Protein AF-X0VUI7-F1 (afdb_monomer_lite)

Structure (mmCIF, N/CA/C/O backbone):
data_AF-X0VUI7-F1
#
_entry.id   AF-X0VUI7-F1
#
loop_
_atom_site.group_PDB
_atom_site.id
_atom_site.type_symbol
_atom_site.label_atom_id
_atom_site.label_alt_id
_atom_site.label_comp_id
_atom_site.label_asym_id
_atom_site.label_entity_id
_atom_site.label_seq_id
_atom_site.pdbx_PDB_ins_code
_atom_site.Cartn_x
_atom_site.Cartn_y
_atom_site.Cartn_z
_atom_site.occupancy
_atom_site.B_iso_or_equiv
_atom_site.auth_seq_id
_atom_site.auth_comp_id
_atom_site.auth_asym_id
_atom_site.auth_atom_id
_atom_site.pdbx_PDB_model_num
ATOM 1 N N . MET A 1 1 ? -10.621 -3.486 -1.993 1.00 75.94 1 MET A N 1
ATOM 2 C CA . MET A 1 1 ? -10.739 -4.283 -0.745 1.00 75.94 1 MET A CA 1
ATOM 3 C C . MET A 1 1 ? -12.112 -4.937 -0.594 1.00 75.94 1 MET A C 1
ATOM 5 O O . MET A 1 1 ? -12.160 -6.125 -0.304 1.00 75.94 1 MET A O 1
ATOM 9 N N . SER A 1 2 ? -13.220 -4.213 -0.811 1.00 84.38 2 SER A N 1
ATOM 10 C CA . SER A 1 2 ? -14.586 -4.763 -0.698 1.00 84.38 2 SER A CA 1
ATOM 11 C C . SER A 1 2 ? -14.831 -5.987 -1.583 1.00 84.38 2 SER A C 1
ATOM 13 O O . SER A 1 2 ? -15.392 -6.962 -1.100 1.00 84.38 2 SER A O 1
ATOM 15 N N . ASP A 1 3 ? -14.311 -5.981 -2.811 1.00 91.00 3 ASP A N 1
ATOM 16 C CA . ASP A 1 3 ? -14.453 -7.088 -3.768 1.00 91.00 3 ASP A CA 1
ATOM 17 C C . ASP A 1 3 ? -13.805 -8.407 -3.301 1.00 91.00 3 ASP A C 1
ATOM 19 O O . ASP A 1 3 ? -14.256 -9.485 -3.679 1.00 91.00 3 ASP A O 1
ATOM 23 N N . VAL A 1 4 ? -12.775 -8.345 -2.446 1.00 91.38 4 VAL A N 1
ATOM 24 C CA . VAL A 1 4 ? -12.174 -9.539 -1.820 1.00 91.38 4 VAL A CA 1
ATOM 25 C C . VAL A 1 4 ? -13.075 -10.068 -0.703 1.00 91.38 4 VAL A C 1
ATOM 27 O O . VAL A 1 4 ? -13.249 -11.273 -0.559 1.00 91.38 4 VAL A O 1
ATOM 30 N N . LEU A 1 5 ? -13.678 -9.173 0.088 1.00 90.25 5 LEU A N 1
ATOM 31 C CA . LEU A 1 5 ? -14.568 -9.557 1.188 1.00 90.25 5 LEU A CA 1
ATOM 32 C C . LEU A 1 5 ? -15.929 -10.063 0.700 1.00 90.25 5 LEU A C 1
ATOM 34 O O . LEU A 1 5 ? -16.532 -10.884 1.384 1.00 90.25 5 LEU A O 1
ATOM 38 N N . SER A 1 6 ? -16.405 -9.585 -0.453 1.00 92.81 6 SER A N 1
ATOM 39 C CA . SER A 1 6 ? -17.636 -10.060 -1.093 1.00 92.81 6 SER A CA 1
ATOM 40 C C . SER A 1 6 ? -17.447 -11.347 -1.900 1.00 92.81 6 SER A C 1
ATOM 42 O O . SER A 1 6 ? -18.429 -11.909 -2.369 1.00 92.81 6 SER A O 1
ATOM 44 N N . GLY A 1 7 ? -16.205 -11.810 -2.084 1.00 90.75 7 GLY A N 1
ATOM 45 C CA . GLY A 1 7 ? -15.889 -12.991 -2.891 1.00 90.75 7 GLY A CA 1
ATOM 46 C C . GLY A 1 7 ? -15.897 -12.753 -4.405 1.00 90.75 7 GLY A C 1
ATOM 47 O O . GLY A 1 7 ? -15.696 -13.699 -5.158 1.00 90.75 7 GLY A O 1
ATOM 48 N N . LYS A 1 8 ? -16.076 -11.507 -4.866 1.00 94.69 8 LYS A N 1
ATOM 49 C CA . LYS A 1 8 ? -16.007 -11.147 -6.293 1.00 94.69 8 LYS A CA 1
ATOM 50 C C . LYS A 1 8 ? -14.608 -11.371 -6.875 1.00 94.69 8 LYS A C 1
ATOM 52 O O . LYS A 1 8 ? -14.480 -11.754 -8.033 1.00 94.69 8 LYS A O 1
ATOM 57 N N . VAL A 1 9 ? -13.562 -11.135 -6.083 1.00 91.94 9 VAL A N 1
ATOM 58 C CA . VAL A 1 9 ? -12.185 -11.509 -6.434 1.00 91.94 9 VAL A CA 1
ATOM 59 C C . VAL A 1 9 ? -11.829 -12.793 -5.696 1.00 91.94 9 VAL A C 1
ATOM 61 O O . VAL A 1 9 ? -11.733 -12.804 -4.465 1.00 91.94 9 VAL A O 1
ATOM 64 N N . LEU A 1 10 ? -11.611 -13.870 -6.453 1.00 93.06 10 LEU A N 1
ATOM 65 C CA . LEU A 1 10 ? -11.182 -15.148 -5.900 1.00 93.06 10 LEU A CA 1
ATOM 66 C C . LEU A 1 10 ? -9.761 -15.020 -5.344 1.00 93.06 10 LEU A C 1
ATOM 68 O O . LEU A 1 10 ? -8.819 -14.691 -6.061 1.00 93.06 10 LEU A O 1
ATOM 72 N N . THR A 1 11 ? -9.609 -15.281 -4.051 1.00 92.38 11 THR A N 1
ATOM 73 C CA . THR A 1 11 ? -8.323 -15.230 -3.352 1.00 92.38 11 THR A CA 1
ATOM 74 C C . THR A 1 11 ? -8.251 -16.350 -2.325 1.00 92.38 11 THR A C 1
ATOM 76 O O . THR A 1 11 ? -9.267 -16.941 -1.957 1.00 92.38 11 THR A O 1
ATOM 79 N N . CYS A 1 12 ? -7.049 -16.661 -1.843 1.00 93.56 12 CYS A N 1
ATOM 80 C CA . CYS A 1 12 ? -6.902 -17.641 -0.777 1.00 93.56 12 CYS A CA 1
ATOM 81 C C . CYS A 1 12 ? -7.381 -17.081 0.574 1.00 93.56 12 CYS A C 1
ATOM 83 O O . CYS A 1 12 ? -7.475 -15.867 0.786 1.00 93.56 12 CYS A O 1
ATOM 85 N N . LYS A 1 13 ? -7.617 -17.985 1.533 1.00 95.38 13 LYS A N 1
ATOM 86 C CA . LYS A 1 13 ? -8.049 -17.653 2.902 1.00 95.38 13 LYS A CA 1
ATOM 87 C C . LYS A 1 13 ? -7.195 -16.554 3.551 1.00 95.38 13 LYS A C 1
ATOM 89 O O . LYS A 1 13 ? -7.728 -15.693 4.246 1.00 95.38 13 LYS A O 1
ATOM 94 N N . TRP A 1 14 ? -5.883 -16.568 3.322 1.00 95.00 14 TRP A N 1
ATOM 95 C CA . TRP A 1 14 ? -4.944 -15.632 3.943 1.00 95.00 14 TRP A CA 1
ATOM 96 C C . TRP A 1 14 ? -5.118 -14.196 3.455 1.00 95.00 14 TRP A C 1
ATOM 98 O O . TRP A 1 14 ? -5.083 -13.271 4.263 1.00 95.00 14 TRP A O 1
ATOM 108 N N . VAL A 1 15 ? -5.389 -14.006 2.162 1.00 94.00 15 VAL A N 1
ATOM 109 C CA . VAL A 1 15 ? -5.650 -12.677 1.595 1.00 94.00 15 VAL A CA 1
ATOM 110 C C . VAL A 1 15 ? -6.945 -12.103 2.167 1.00 94.00 15 VAL A C 1
ATOM 112 O O . VAL A 1 15 ? -6.973 -10.949 2.595 1.00 94.00 15 VAL A O 1
ATOM 115 N N . VAL A 1 16 ? -7.995 -12.924 2.279 1.00 94.62 16 VAL A N 1
ATOM 116 C CA . VAL A 1 16 ? -9.254 -12.515 2.921 1.00 94.62 16 VAL A CA 1
ATOM 117 C C . VAL A 1 16 ? -9.020 -12.086 4.373 1.00 94.62 16 VAL A C 1
ATOM 119 O O . VAL A 1 16 ? -9.531 -11.048 4.796 1.00 94.62 16 VAL A O 1
ATOM 122 N N . LE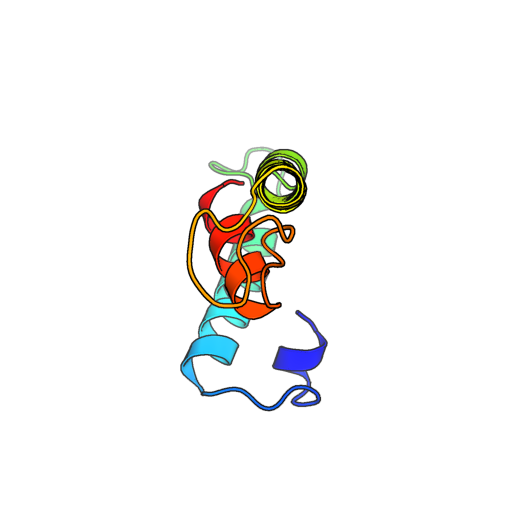U A 1 17 ? -8.234 -12.851 5.140 1.00 95.81 17 LEU A N 1
ATOM 123 C CA . LEU A 1 17 ? -7.909 -12.516 6.530 1.00 95.81 17 LEU A CA 1
ATOM 124 C C . LEU A 1 17 ? -7.098 -11.219 6.644 1.00 95.81 17 LEU A C 1
ATOM 126 O O . LEU A 1 17 ? -7.405 -10.400 7.508 1.00 95.81 17 LEU A O 1
ATOM 130 N N . ALA A 1 18 ? -6.130 -10.986 5.756 1.00 95.62 18 ALA A N 1
ATOM 131 C CA . ALA A 1 18 ? -5.345 -9.752 5.745 1.00 95.62 18 ALA A CA 1
ATOM 132 C C . ALA A 1 18 ? -6.216 -8.513 5.467 1.00 95.62 18 ALA A C 1
ATOM 134 O O . ALA A 1 18 ? -6.104 -7.507 6.169 1.00 95.62 18 ALA A O 1
ATOM 135 N N . VAL A 1 19 ? -7.140 -8.600 4.500 1.00 95.56 19 VAL A N 1
ATOM 136 C CA . VAL A 1 19 ? -8.093 -7.516 4.201 1.00 95.56 19 VAL A CA 1
ATOM 137 C C . VAL A 1 19 ? -9.053 -7.280 5.372 1.00 95.56 19 VAL A C 1
ATOM 139 O O . VAL A 1 19 ? -9.342 -6.128 5.703 1.00 95.56 19 VAL A O 1
ATOM 142 N N . LYS A 1 20 ? -9.531 -8.347 6.031 1.00 96.06 20 LYS A N 1
ATOM 143 C CA . LYS A 1 20 ? -10.370 -8.225 7.237 1.00 96.06 20 LYS A CA 1
ATOM 144 C C . LYS A 1 20 ? -9.626 -7.527 8.373 1.00 96.06 20 LYS A C 1
ATOM 146 O O . LYS A 1 20 ? -10.187 -6.593 8.940 1.00 96.06 20 LYS A O 1
ATOM 151 N N . ARG A 1 21 ? -8.388 -7.945 8.658 1.00 95.94 21 ARG A N 1
ATOM 152 C CA . ARG A 1 21 ? -7.531 -7.349 9.693 1.00 95.94 21 ARG A CA 1
ATOM 153 C C . ARG A 1 21 ? -7.354 -5.855 9.447 1.00 95.94 21 ARG A C 1
ATOM 155 O O . ARG A 1 21 ? -7.735 -5.059 10.289 1.00 95.94 21 ARG A O 1
ATOM 162 N N . HIS A 1 22 ? -6.904 -5.474 8.252 1.00 95.75 22 HIS A N 1
ATOM 163 C CA . HIS A 1 22 ? -6.680 -4.067 7.926 1.00 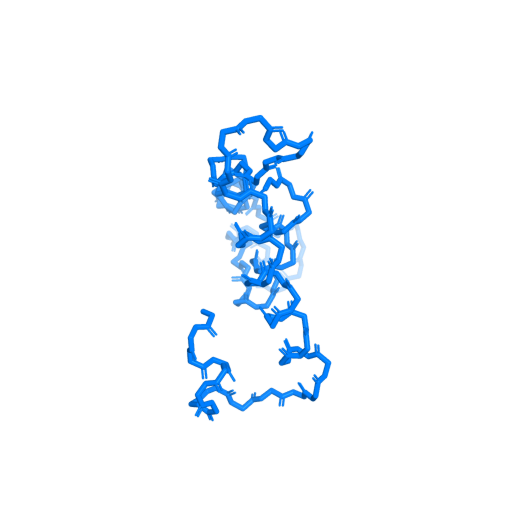95.75 22 HIS A CA 1
ATOM 164 C C . HIS A 1 22 ? -7.955 -3.215 8.085 1.00 95.75 22 HIS A C 1
ATOM 166 O O . HIS A 1 22 ? -7.924 -2.144 8.684 1.00 95.75 22 HIS A O 1
ATOM 172 N N . LYS A 1 23 ? -9.120 -3.723 7.653 1.00 95.12 23 LYS A N 1
ATOM 173 C CA . LYS A 1 23 ? -10.408 -3.039 7.866 1.00 95.12 23 LYS A CA 1
ATOM 174 C C . LYS A 1 23 ? -10.778 -2.903 9.350 1.00 95.12 23 LYS A C 1
ATOM 176 O O . LYS A 1 23 ? -11.457 -1.945 9.716 1.00 95.12 23 LYS A O 1
ATOM 181 N N . GLN A 1 24 ? -10.410 -3.870 10.188 1.00 95.25 24 GLN A N 1
ATOM 182 C CA . GLN A 1 24 ? -10.626 -3.807 11.635 1.00 95.25 24 GLN A CA 1
ATOM 183 C C . GLN A 1 24 ? -9.675 -2.809 12.298 1.00 95.25 24 GLN A C 1
ATOM 185 O O . GLN A 1 24 ? -10.136 -2.033 13.130 1.00 95.25 24 GLN A O 1
ATOM 190 N N . ASP A 1 25 ? -8.408 -2.767 11.887 1.00 94.62 25 ASP A N 1
ATOM 191 C CA . ASP A 1 25 ? -7.413 -1.821 12.404 1.00 94.62 25 ASP A CA 1
ATOM 192 C C . ASP A 1 25 ? -7.846 -0.374 12.136 1.00 94.62 25 ASP A C 1
ATOM 194 O O . ASP A 1 25 ? -7.914 0.431 13.063 1.00 94.62 25 ASP A O 1
ATOM 198 N N . LEU A 1 26 ? -8.282 -0.070 10.907 1.00 94.31 26 LEU A N 1
ATOM 199 C CA . LEU A 1 26 ? -8.813 1.254 10.556 1.00 94.31 26 LEU A CA 1
ATOM 200 C C . LEU A 1 26 ? -9.980 1.683 11.454 1.00 94.31 26 LEU A C 1
ATOM 202 O O . LEU A 1 26 ? -10.093 2.852 11.800 1.00 94.31 26 LEU A O 1
ATOM 206 N N . LYS A 1 27 ? -10.849 0.744 11.851 1.00 93.88 27 LYS A N 1
ATOM 207 C CA . LYS A 1 27 ? -11.959 1.023 12.778 1.00 93.88 27 LYS A CA 1
ATOM 208 C C . LYS A 1 27 ? -11.493 1.173 14.221 1.00 93.88 27 LYS A C 1
ATOM 210 O O . LYS A 1 27 ? -12.036 1.990 14.954 1.00 93.88 27 LYS A O 1
ATOM 215 N N . ARG A 1 28 ? -10.527 0.357 14.644 1.00 93.75 28 ARG A N 1
ATOM 216 C CA . ARG A 1 28 ? -9.972 0.391 16.001 1.00 93.75 28 ARG A CA 1
ATOM 217 C C . ARG A 1 28 ? -9.295 1.732 16.283 1.00 93.75 28 ARG A C 1
ATOM 219 O O . ARG A 1 28 ? -9.379 2.226 17.401 1.00 93.75 28 ARG A O 1
ATOM 226 N N . PHE A 1 29 ? -8.667 2.310 15.264 1.00 93.94 29 PHE A N 1
ATOM 227 C CA . PHE A 1 29 ? -7.835 3.503 15.372 1.00 93.94 29 PHE A CA 1
ATOM 228 C C . PHE A 1 29 ? -8.469 4.776 14.773 1.00 93.94 29 PHE A C 1
ATOM 230 O O . PHE A 1 29 ? -7.793 5.786 14.625 1.00 93.94 29 PHE A O 1
ATOM 237 N N . SER A 1 30 ? -9.773 4.786 14.459 1.00 88.81 30 SER A N 1
ATOM 238 C CA . SER A 1 30 ? -10.450 5.959 13.865 1.00 88.81 30 SER A CA 1
ATOM 239 C C . SER A 1 30 ? -10.879 7.047 14.866 1.00 88.81 30 SER A C 1
ATOM 241 O O . SER A 1 30 ? -11.504 8.031 14.472 1.00 88.81 30 SER A O 1
ATOM 243 N N . GLY A 1 31 ? -10.653 6.850 16.167 1.00 89.06 31 GLY A N 1
ATOM 244 C CA . GLY A 1 31 ? -11.142 7.735 17.231 1.00 89.06 31 GLY A CA 1
ATOM 245 C C . GLY A 1 31 ? -10.216 8.914 17.540 1.00 89.06 31 GLY A C 1
ATOM 246 O O . GLY A 1 31 ? -9.003 8.838 17.359 1.00 89.06 31 GLY A O 1
ATOM 247 N N . LYS A 1 32 ? -10.778 10.004 18.085 1.00 82.19 32 LYS A N 1
ATOM 248 C CA . LYS A 1 32 ? -9.972 11.091 18.667 1.00 82.19 32 LYS A CA 1
ATOM 249 C C . LYS A 1 32 ? -9.165 10.542 19.849 1.00 82.19 32 LYS A C 1
ATOM 251 O O . LYS A 1 32 ? -9.753 9.982 20.769 1.00 82.19 32 LYS A O 1
ATOM 256 N N . GLY A 1 33 ? -7.844 10.714 19.814 1.00 86.38 33 GLY A N 1
ATOM 257 C CA . GLY A 1 33 ? -6.930 10.183 20.832 1.00 86.38 33 GLY A CA 1
ATOM 258 C C . GLY A 1 33 ? -6.522 8.720 20.626 1.00 86.38 33 GLY A C 1
ATOM 259 O O . GLY A 1 33 ? -6.015 8.109 21.562 1.00 86.38 33 GLY A O 1
ATOM 260 N N . ALA A 1 34 ? -6.748 8.144 19.438 1.00 91.12 34 ALA A N 1
ATOM 261 C CA . ALA A 1 34 ? -6.197 6.836 19.098 1.00 91.12 34 ALA A CA 1
ATOM 262 C C . ALA A 1 34 ? -4.658 6.852 19.164 1.00 91.12 34 ALA A C 1
ATOM 264 O O . ALA A 1 34 ? -4.021 7.807 18.726 1.00 91.12 34 ALA A O 1
ATOM 265 N N . GLU A 1 35 ? -4.078 5.780 19.706 1.00 92.50 35 GLU A N 1
ATOM 266 C CA . GLU A 1 35 ? -2.624 5.622 19.875 1.00 92.50 35 GLU A CA 1
ATOM 267 C C . GLU A 1 35 ? -1.877 5.564 18.536 1.00 92.50 35 GLU A C 1
ATOM 269 O O . GLU A 1 35 ? -0.749 6.035 18.414 1.00 92.50 35 GLU A O 1
ATOM 274 N N . TYR A 1 36 ? -2.540 5.020 17.519 1.00 92.19 36 TYR A N 1
ATOM 275 C CA . TYR A 1 36 ? -2.027 4.907 16.164 1.00 92.19 36 TYR A CA 1
ATOM 276 C C . TYR A 1 36 ? -3.042 5.477 15.182 1.00 92.19 36 TYR A C 1
ATOM 278 O O . TYR A 1 36 ? -4.232 5.561 15.484 1.00 92.19 36 TYR A O 1
ATOM 286 N N . TYR A 1 37 ? -2.571 5.841 13.996 1.00 93.31 37 TYR A N 1
ATOM 287 C CA . TYR A 1 37 ? -3.400 6.201 12.854 1.00 93.31 37 TYR A CA 1
ATOM 288 C C . TYR A 1 37 ? -2.793 5.586 11.595 1.00 93.31 37 TYR A C 1
ATOM 290 O O . TYR A 1 37 ? -1.611 5.249 11.569 1.00 93.31 37 TYR A O 1
ATOM 298 N N . PHE A 1 38 ? -3.624 5.416 10.575 1.00 95.44 38 PHE A N 1
ATOM 299 C CA . PHE A 1 38 ? -3.203 4.923 9.270 1.00 95.44 38 PHE A CA 1
ATOM 300 C C . PHE A 1 38 ? -3.064 6.112 8.318 1.00 95.44 38 PHE A C 1
ATOM 302 O O . PHE A 1 38 ? -4.017 6.887 8.160 1.00 95.44 38 PHE A O 1
ATOM 309 N N . ASP A 1 39 ? -1.888 6.281 7.723 1.00 96.56 39 ASP A N 1
ATOM 310 C CA . ASP A 1 39 ? -1.573 7.411 6.850 1.00 96.56 39 ASP A CA 1
ATOM 311 C C . ASP A 1 39 ? -1.856 7.052 5.387 1.00 96.56 39 ASP A C 1
ATOM 313 O O . ASP A 1 39 ? -0.998 6.586 4.632 1.00 96.56 39 ASP A O 1
ATOM 317 N N . LEU A 1 40 ? -3.087 7.352 4.966 1.00 95.25 40 LEU A N 1
ATOM 318 C CA . LEU A 1 40 ? -3.546 7.122 3.597 1.00 95.25 40 LEU A CA 1
ATOM 319 C C . LEU A 1 40 ? -2.625 7.772 2.550 1.00 95.25 40 LEU A C 1
ATOM 321 O O . LEU A 1 40 ? -2.476 7.228 1.451 1.00 95.25 40 LEU A O 1
ATOM 325 N N . GLU A 1 41 ? -2.033 8.931 2.848 1.00 97.38 41 GLU A N 1
ATOM 326 C CA . GLU A 1 41 ? -1.183 9.650 1.902 1.00 97.38 41 GLU A CA 1
ATOM 327 C C . GLU A 1 41 ? 0.190 8.994 1.779 1.00 97.38 41 GLU A C 1
ATOM 329 O O . GLU A 1 41 ? 0.700 8.860 0.661 1.00 97.38 41 GLU A O 1
ATOM 334 N N . ALA A 1 42 ? 0.773 8.542 2.890 1.00 97.75 42 ALA A N 1
ATOM 335 C CA . ALA A 1 42 ? 2.034 7.807 2.884 1.00 97.75 42 ALA A CA 1
ATOM 336 C C . ALA A 1 42 ? 1.899 6.452 2.164 1.00 97.75 42 ALA A C 1
ATOM 338 O O . ALA A 1 42 ? 2.702 6.155 1.267 1.00 97.75 42 ALA A O 1
ATOM 339 N N . GLY A 1 43 ? 0.825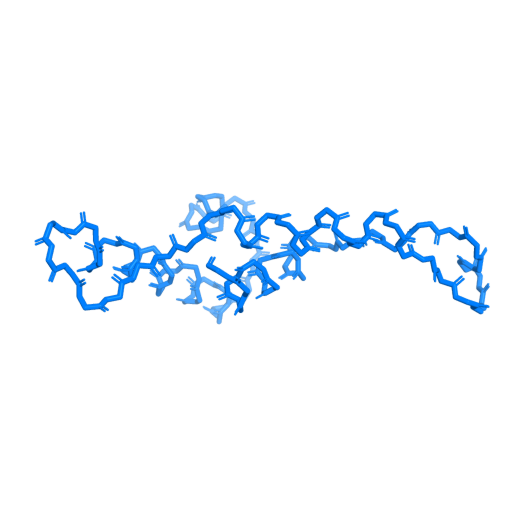 5.699 2.428 1.00 97.38 43 GLY A N 1
ATOM 340 C CA . GLY A 1 43 ? 0.522 4.455 1.715 1.00 97.38 43 GLY A CA 1
ATOM 341 C C . GLY A 1 43 ? 0.317 4.665 0.206 1.00 97.38 43 GLY A C 1
ATOM 342 O O . GLY A 1 43 ? 0.809 3.889 -0.619 1.00 97.38 43 GLY A O 1
ATOM 343 N N . MET A 1 44 ? -0.355 5.746 -0.208 1.00 97.62 44 MET A N 1
ATOM 344 C CA . MET A 1 44 ? -0.509 6.063 -1.638 1.00 97.62 44 MET A CA 1
ATOM 345 C C . MET A 1 44 ? 0.786 6.572 -2.281 1.00 97.62 44 MET A C 1
ATOM 347 O O . MET A 1 44 ? 1.015 6.333 -3.471 1.00 97.62 44 MET A O 1
ATOM 351 N N . ARG A 1 45 ? 1.641 7.268 -1.524 1.00 98.06 45 ARG A N 1
ATOM 352 C CA . ARG A 1 45 ? 2.920 7.799 -2.014 1.00 98.06 45 ARG A CA 1
ATOM 353 C C . ARG A 1 45 ? 3.833 6.682 -2.496 1.00 98.06 45 ARG A C 1
ATOM 355 O O . ARG A 1 45 ? 4.420 6.825 -3.567 1.00 98.06 45 ARG A O 1
ATOM 362 N N . VAL A 1 46 ? 3.919 5.569 -1.764 1.00 97.75 46 VAL A N 1
ATOM 363 C CA . VAL A 1 46 ? 4.748 4.438 -2.201 1.00 97.75 46 VAL A CA 1
ATOM 364 C C . VAL A 1 46 ? 4.201 3.796 -3.475 1.00 97.75 46 VAL A C 1
ATOM 366 O O . VAL A 1 46 ? 4.983 3.485 -4.364 1.00 97.75 46 VAL A O 1
ATOM 369 N N . ILE A 1 47 ? 2.879 3.674 -3.641 1.00 97.19 47 ILE A N 1
ATOM 370 C CA . ILE A 1 47 ? 2.301 3.132 -4.883 1.00 97.19 47 ILE A CA 1
ATOM 371 C C . ILE A 1 47 ? 2.679 4.017 -6.076 1.00 97.19 47 ILE A C 1
ATOM 373 O O . ILE A 1 47 ? 3.161 3.507 -7.085 1.00 97.19 47 ILE A O 1
ATOM 377 N N . LYS A 1 48 ? 2.527 5.340 -5.939 1.00 96.94 48 LYS A N 1
ATOM 378 C CA . LYS A 1 48 ? 2.922 6.305 -6.978 1.00 96.94 48 LYS A CA 1
ATOM 379 C C . LYS A 1 48 ? 4.425 6.281 -7.244 1.00 96.94 48 LYS A C 1
ATOM 381 O O . LYS A 1 48 ? 4.850 6.451 -8.379 1.00 96.94 48 LYS A O 1
ATOM 386 N N . PHE A 1 49 ? 5.242 6.033 -6.220 1.00 97.38 49 PHE A N 1
ATOM 387 C CA . PHE A 1 49 ? 6.689 5.923 -6.385 1.00 97.38 49 PHE A CA 1
ATOM 388 C C . PHE A 1 49 ? 7.084 4.811 -7.372 1.00 97.38 49 PHE A C 1
ATOM 390 O O . PHE A 1 49 ? 7.997 5.006 -8.174 1.00 97.38 49 PHE A O 1
ATOM 397 N N . PHE A 1 50 ? 6.363 3.683 -7.390 1.00 96.38 50 PHE A N 1
ATOM 398 C CA . PHE A 1 50 ? 6.624 2.598 -8.344 1.00 96.38 50 PHE A CA 1
ATOM 399 C C . PHE A 1 50 ? 6.409 3.001 -9.810 1.00 96.38 50 PHE A C 1
ATOM 401 O O . PHE A 1 50 ? 7.023 2.401 -10.689 1.00 96.38 50 PHE A O 1
ATOM 408 N N . GLU A 1 51 ? 5.630 4.050 -10.093 1.00 94.31 51 GLU A N 1
ATOM 409 C CA . GLU A 1 51 ? 5.450 4.566 -11.458 1.00 94.31 51 GLU A CA 1
ATOM 410 C C . GLU A 1 51 ? 6.730 5.204 -12.026 1.00 94.31 51 GLU A C 1
ATOM 412 O O . GLU A 1 51 ? 6.899 5.275 -13.244 1.00 94.31 51 GLU A O 1
ATOM 417 N N . PHE A 1 52 ? 7.665 5.617 -11.164 1.00 96.62 52 PHE A N 1
ATOM 418 C CA . PHE A 1 52 ? 8.983 6.113 -11.576 1.00 96.62 52 PHE A CA 1
ATOM 419 C C . PHE A 1 52 ? 10.008 4.990 -11.763 1.00 96.62 52 PHE A C 1
ATOM 421 O O . PHE A 1 52 ? 11.056 5.205 -12.377 1.00 96.62 52 PHE A O 1
ATOM 428 N N . LEU A 1 53 ? 9.729 3.792 -11.242 1.00 96.88 53 LEU A N 1
ATOM 429 C CA . LEU A 1 53 ? 10.638 2.658 -11.318 1.00 96.88 53 LEU A CA 1
ATOM 430 C C . LEU A 1 53 ? 10.481 1.937 -12.654 1.00 96.88 53 LEU A C 1
ATOM 432 O O . LEU A 1 53 ? 9.376 1.756 -13.164 1.00 96.88 53 LEU A O 1
ATOM 436 N N . LYS A 1 54 ? 11.603 1.485 -13.213 1.00 97.25 54 LYS A N 1
ATOM 437 C CA . LYS A 1 54 ? 11.641 0.709 -14.454 1.00 97.25 54 LYS A CA 1
ATOM 438 C C . LYS A 1 54 ? 12.399 -0.589 -14.246 1.00 97.25 54 LYS A C 1
ATOM 440 O O . LYS A 1 54 ? 13.359 -0.635 -13.477 1.00 97.25 54 LYS A O 1
ATOM 445 N N . HIS A 1 55 ? 11.995 -1.636 -14.953 1.00 96.31 55 HIS A N 1
ATOM 446 C CA . HIS A 1 55 ? 12.757 -2.881 -14.968 1.00 96.31 55 HIS A CA 1
ATOM 447 C C . HIS A 1 55 ? 14.123 -2.647 -15.627 1.00 96.31 55 HIS A C 1
ATOM 449 O O . HIS A 1 55 ? 14.206 -2.076 -16.714 1.00 96.31 55 HIS A O 1
ATOM 455 N N . SER A 1 56 ? 15.201 -3.105 -14.989 1.00 95.31 56 SER A N 1
ATOM 456 C CA . SER A 1 56 ? 16.565 -2.875 -15.491 1.00 95.31 56 SER A CA 1
ATOM 457 C C . SER A 1 56 ? 17.032 -3.907 -16.521 1.00 95.31 56 SER A C 1
ATOM 459 O O . SER A 1 56 ? 17.993 -3.649 -17.240 1.00 95.31 56 SER A O 1
ATOM 461 N N . LYS A 1 57 ? 16.421 -5.099 -16.561 1.00 94.12 57 LYS A N 1
ATOM 462 C CA . LYS A 1 57 ? 16.860 -6.250 -17.373 1.00 94.12 57 LYS A CA 1
ATOM 463 C C . LYS A 1 57 ? 15.673 -7.121 -17.800 1.00 94.12 57 LYS A C 1
ATOM 465 O O . LYS A 1 57 ? 14.588 -7.006 -17.234 1.00 94.12 57 LYS A O 1
ATOM 470 N N . GLY A 1 58 ? 15.929 -8.033 -18.739 1.00 95.12 58 GLY A N 1
ATOM 471 C CA . GLY A 1 58 ? 14.965 -9.024 -19.223 1.00 95.12 58 GLY A CA 1
ATOM 472 C C . GLY A 1 58 ? 14.000 -8.468 -20.269 1.00 95.12 58 GLY A C 1
ATOM 473 O O . GLY A 1 58 ? 14.189 -7.368 -20.782 1.00 95.12 58 GLY A O 1
ATOM 474 N N . GLU A 1 59 ? 12.951 -9.233 -20.562 1.00 95.81 59 GLU A N 1
ATOM 475 C CA . GLU A 1 59 ? 11.930 -8.900 -21.568 1.00 95.81 59 GLU A CA 1
ATOM 476 C C . GLU A 1 59 ? 11.148 -7.605 -21.266 1.00 95.81 59 GLU A C 1
ATOM 478 O O . GLU A 1 59 ? 10.591 -6.988 -22.171 1.00 95.81 59 GLU A O 1
ATOM 483 N N . TRP A 1 60 ? 11.156 -7.147 -20.010 1.00 95.12 60 TRP A N 1
ATOM 484 C CA . TRP A 1 60 ? 10.484 -5.916 -19.580 1.00 95.12 60 TRP A CA 1
ATOM 485 C C . TRP A 1 60 ? 11.429 -4.724 -19.401 1.00 95.12 60 TRP A C 1
ATOM 487 O O . TRP A 1 60 ? 10.992 -3.682 -18.914 1.00 95.12 60 TRP A O 1
ATOM 497 N N . ALA A 1 61 ? 12.711 -4.842 -19.766 1.00 96.44 61 ALA A N 1
ATOM 498 C CA . ALA A 1 61 ? 13.694 -3.776 -19.570 1.00 96.44 61 ALA A CA 1
ATOM 499 C C . ALA A 1 61 ? 13.210 -2.422 -20.131 1.00 96.44 61 ALA A C 1
ATOM 501 O O . ALA A 1 61 ? 12.718 -2.329 -21.254 1.00 96.44 61 ALA A O 1
ATOM 502 N N . GLY A 1 62 ? 13.330 -1.362 -19.328 1.00 95.69 62 GLY A N 1
ATOM 503 C CA . GLY A 1 62 ? 12.882 -0.009 -19.670 1.00 95.69 62 GLY A CA 1
ATOM 504 C C . GLY A 1 62 ? 11.379 0.252 -19.492 1.00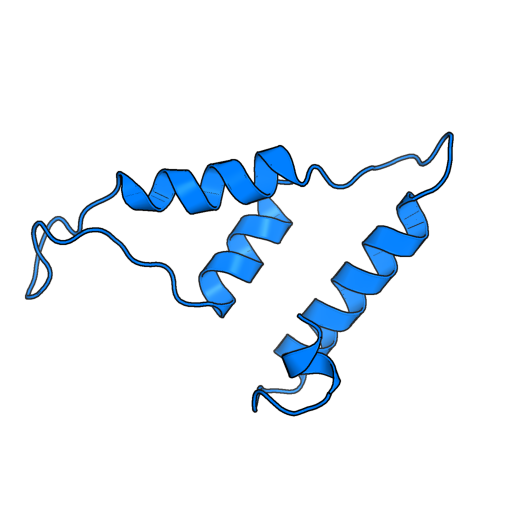 95.69 62 GLY A C 1
ATOM 505 O O . GLY A 1 62 ? 10.971 1.418 -19.514 1.00 95.69 62 GLY A O 1
ATOM 506 N N . GLN A 1 63 ? 10.561 -0.780 -19.262 1.00 96.88 63 GLN A N 1
ATOM 507 C CA . GLN A 1 63 ? 9.140 -0.621 -18.946 1.00 96.88 63 GLN A CA 1
ATOM 508 C C . GLN A 1 63 ? 8.944 -0.211 -17.484 1.00 96.88 63 GLN A C 1
ATOM 510 O O . GLN A 1 63 ? 9.715 -0.609 -16.607 1.00 96.88 63 GLN A O 1
ATOM 515 N N . VAL A 1 64 ? 7.897 0.577 -17.226 1.00 96.75 64 VAL A N 1
ATOM 516 C CA . VAL A 1 64 ? 7.500 0.987 -15.870 1.00 96.75 64 VAL A CA 1
ATOM 517 C C . VAL A 1 64 ? 7.080 -0.233 -15.054 1.00 96.75 64 VAL A C 1
ATOM 519 O O . VAL A 1 64 ? 6.331 -1.082 -15.542 1.00 96.75 64 VAL A O 1
ATOM 522 N N . PHE A 1 65 ? 7.529 -0.295 -13.802 1.00 95.44 65 PHE A N 1
ATOM 523 C CA . PHE A 1 65 ? 7.199 -1.373 -12.881 1.00 95.44 65 PHE A CA 1
ATOM 524 C C . PHE A 1 65 ? 5.754 -1.227 -12.388 1.00 95.44 65 PHE A C 1
ATOM 526 O O . PHE A 1 65 ? 5.457 -0.491 -11.446 1.00 95.44 65 PHE A O 1
ATOM 533 N N . LYS A 1 66 ? 4.826 -1.950 -13.018 1.00 94.62 66 LYS A N 1
ATOM 534 C CA . LYS A 1 66 ? 3.412 -1.934 -12.626 1.00 94.62 66 LYS A CA 1
ATOM 535 C C . LYS A 1 66 ? 3.151 -2.946 -11.517 1.00 94.62 66 LYS A C 1
ATOM 537 O O . LYS A 1 66 ? 3.191 -4.153 -11.741 1.00 94.62 66 LYS A O 1
ATOM 542 N N . LEU A 1 67 ? 2.828 -2.450 -10.325 1.00 96.00 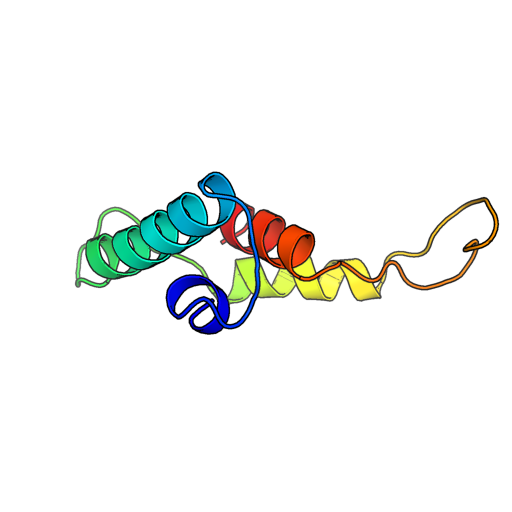67 LEU A N 1
ATOM 543 C CA . LEU A 1 67 ? 2.417 -3.301 -9.212 1.00 96.00 67 LEU A CA 1
ATOM 544 C C . LEU A 1 67 ? 1.064 -3.960 -9.497 1.00 96.00 67 LEU A C 1
ATOM 546 O O . LEU A 1 67 ? 0.085 -3.283 -9.824 1.00 96.00 67 LEU A O 1
ATOM 550 N N . SER A 1 68 ? 0.985 -5.269 -9.281 1.00 93.75 68 SER A N 1
ATOM 551 C CA . SER A 1 68 ? -0.289 -5.990 -9.244 1.00 93.75 68 SER A CA 1
ATOM 552 C C . SER A 1 68 ? -1.112 -5.605 -8.000 1.00 93.75 68 SER A C 1
ATOM 554 O O . SER A 1 68 ? -0.546 -5.139 -7.006 1.00 93.75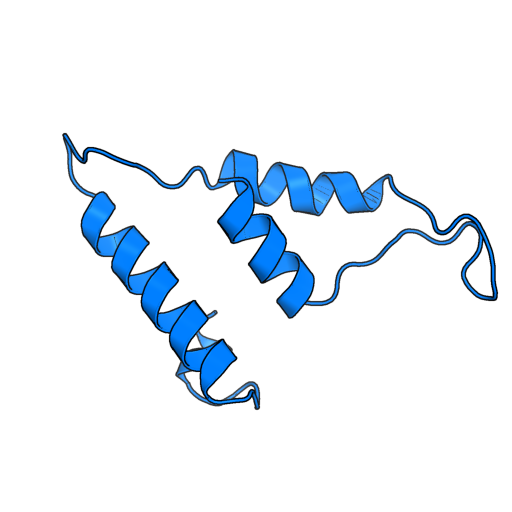 68 SER A O 1
ATOM 556 N N . PRO A 1 69 ? -2.441 -5.828 -7.990 1.00 91.94 69 PRO A N 1
ATOM 557 C CA . PRO A 1 69 ? -3.306 -5.369 -6.899 1.00 91.94 69 PRO A CA 1
ATOM 558 C C . PRO A 1 69 ? -2.895 -5.847 -5.499 1.00 91.94 69 PRO A C 1
ATOM 560 O O . PRO A 1 69 ? -3.011 -5.098 -4.532 1.00 91.94 69 PRO A O 1
ATOM 563 N N . TRP A 1 70 ? -2.393 -7.080 -5.366 1.00 91.31 70 TRP A N 1
ATOM 564 C CA . TRP A 1 70 ? -1.948 -7.590 -4.067 1.00 91.31 70 TRP A CA 1
ATOM 565 C C . TRP A 1 70 ? -0.614 -6.968 -3.631 1.00 91.31 70 TRP A C 1
ATOM 567 O O . TRP A 1 70 ? -0.436 -6.710 -2.445 1.00 91.31 70 TRP A O 1
ATOM 577 N N . GLN A 1 71 ? 0.297 -6.672 -4.569 1.00 95.44 71 GLN A N 1
ATOM 578 C CA . GLN A 1 71 ? 1.552 -5.979 -4.259 1.00 95.44 71 GLN A CA 1
ATOM 579 C C . GLN A 1 71 ? 1.270 -4.546 -3.811 1.00 95.44 71 GLN A C 1
ATOM 581 O O . GLN A 1 71 ? 1.821 -4.120 -2.801 1.00 95.44 71 GLN A O 1
ATOM 586 N N . GLN A 1 72 ? 0.361 -3.845 -4.506 1.00 96.31 72 GLN A N 1
ATOM 587 C CA . GLN A 1 72 ? -0.119 -2.524 -4.089 1.00 96.31 72 GLN A CA 1
ATOM 588 C C . GLN A 1 72 ? -0.684 -2.575 -2.668 1.00 96.31 72 GLN A C 1
ATOM 590 O O . GLN A 1 72 ? -0.299 -1.767 -1.837 1.00 96.31 72 GLN A O 1
ATOM 595 N N . PHE A 1 73 ? -1.537 -3.558 -2.361 1.00 95.44 73 PHE A N 1
ATOM 596 C CA . PHE A 1 73 ? -2.111 -3.729 -1.024 1.00 95.44 73 PHE A CA 1
ATOM 597 C C . PHE A 1 73 ? -1.052 -3.948 0.066 1.00 95.44 73 PHE A C 1
ATOM 599 O O . PHE A 1 73 ? -1.165 -3.380 1.150 1.00 95.44 73 PHE A O 1
ATOM 606 N N . VAL A 1 74 ? -0.021 -4.750 -0.210 1.00 95.88 74 VAL A N 1
ATOM 607 C CA . VAL A 1 74 ? 1.057 -5.010 0.753 1.00 95.88 74 VAL A CA 1
ATOM 608 C C . VAL A 1 74 ? 1.863 -3.741 1.024 1.00 95.88 74 VAL A C 1
ATOM 610 O O . VAL A 1 74 ? 2.016 -3.377 2.186 1.00 95.88 74 VAL A O 1
ATOM 613 N N . VAL A 1 75 ? 2.340 -3.044 -0.015 1.00 97.31 75 VAL A N 1
ATOM 614 C CA . VAL A 1 75 ? 3.133 -1.818 0.193 1.00 97.31 75 VAL A CA 1
ATOM 615 C C . VAL A 1 75 ? 2.290 -0.700 0.804 1.00 97.31 75 VAL A C 1
ATOM 617 O O . VAL A 1 75 ? 2.776 0.006 1.676 1.00 97.31 75 VAL A O 1
ATOM 620 N N . TYR A 1 76 ? 1.012 -0.598 0.437 1.00 97.44 76 TYR A N 1
ATOM 621 C CA . TYR A 1 76 ? 0.076 0.351 1.034 1.00 97.44 76 TYR A CA 1
ATOM 622 C C . TYR A 1 76 ? 0.007 0.196 2.554 1.00 97.44 76 TYR A C 1
ATOM 624 O O . TYR A 1 76 ? 0.216 1.158 3.275 1.00 97.44 76 TYR A O 1
ATOM 632 N N . ILE A 1 77 ? -0.192 -1.034 3.041 1.00 96.38 77 ILE A N 1
ATOM 633 C CA . ILE A 1 77 ? -0.306 -1.305 4.479 1.00 96.38 77 ILE A CA 1
ATOM 634 C C . ILE A 1 77 ? 1.016 -1.111 5.222 1.00 96.38 77 ILE A C 1
ATOM 636 O O . ILE A 1 77 ? 1.004 -0.769 6.399 1.00 96.38 77 ILE A O 1
ATOM 640 N N . ILE A 1 78 ? 2.149 -1.385 4.573 1.00 96.19 78 ILE A N 1
ATOM 641 C CA . ILE A 1 78 ? 3.465 -1.251 5.208 1.00 96.19 78 ILE A CA 1
ATOM 642 C C . ILE A 1 78 ? 3.833 0.223 5.403 1.00 96.19 78 ILE A C 1
ATOM 644 O O . ILE A 1 78 ? 4.467 0.554 6.402 1.00 96.19 78 ILE A O 1
ATOM 648 N N . PHE A 1 79 ? 3.485 1.083 4.443 1.00 97.12 79 PHE A N 1
ATOM 649 C CA . PHE A 1 79 ? 4.012 2.446 4.372 1.00 97.12 79 PHE A CA 1
ATOM 650 C C . PHE A 1 79 ? 3.073 3.537 4.874 1.00 97.12 79 PHE A C 1
ATOM 652 O O . PHE A 1 79 ? 3.519 4.682 4.950 1.00 97.12 79 PHE A O 1
ATOM 659 N N . GLY A 1 80 ? 1.832 3.227 5.243 1.00 83.56 80 GLY A N 1
ATOM 660 C CA . GLY A 1 80 ? 1.019 4.210 5.954 1.00 83.56 80 GLY A CA 1
ATOM 661 C C . GLY A 1 80 ? -0.370 3.747 6.235 1.00 83.56 80 GLY A C 1
ATOM 662 O O . GLY A 1 80 ? -1.074 3.552 5.230 1.00 83.56 80 GLY A O 1
#

InterPro domains:
  IPR005021 Terminase large subunit-like [PTHR41287] (3-80)

Radius of gyration: 15.44 Å; chains: 1; bounding box: 34×29×42 Å

Secondary structure (DSSP, 8-state):
-HHHHTTSS---HHHHHHHHHHHHHHHHT-STT-S----HHHHHHHHHHHTT-B--SSTTTTSB----HHHHHHHHHHH-

Organism: NCBI:txid412755

Sequence (80 aa):
MSDVLSGKVLTCKWVVLAVKRHKQDLKRFSGKGAEYYFDLEAGMRVIKFFEFLKHSKGEWAGQVFKLSPWQQFVVYIIFG

pLDDT: mean 94.13, std 3.76, range [75.94, 98.06]

Foldseek 3Di:
DVCVCVCVDPDDPVVNVVVVVVVVVQVQQVDDPRPDHQDQPQLVVVQVVQQVDADCDDPRHPPGRHDDPVRSVVSSRVGD